Protein AF-A0A316ERU2-F1 (afdb_monomer_lite)

pLDDT: mean 78.37, std 16.31, range [39.03, 95.81]

Sequence (123 aa):
MIHRYIEVAEYPDSAIELWADGTSLPYTTHYRYPDVDQAAIVENKRLGHVLGIAQKVQALRDNRHYEGPSRTMSGVPPGPQPVAPGARRQRQINRLDLERAMRQSPLVTVSDDDPTQVVPHVE

Organism: NCBI:txid942865

Secondary structure (DSSP, 8-state):
------EEEE-TTS-EEEEETTEEEP-----------HHHHHH-TTTHHHHHHHHHHHTTB------S--TTTTT---PPPPPPTT-B-GGG--HHHHHHHHHHS-------------PPP--

Radius of gyration: 25.67 Å; chains: 1; bounding box: 59×40×89 Å

Foldseek 3Di:
DDDFDWDWDADQVRDIWIDGPRDTDDDDDDLDDPALDPCNLVVDPVCNLVSQLVNQLVVQAQSDDDRGTPCVVVPDPDDDDDTDVNRDHPVPRDPVSSVVSDVVRDPPDPPPDDPDPPPDDDD

Structure (mmCIF, N/CA/C/O backbone):
data_AF-A0A316ERU2-F1
#
_entry.id   AF-A0A316ERU2-F1
#
loop_
_atom_site.group_PDB
_atom_site.id
_atom_site.type_symbol
_atom_site.label_atom_id
_atom_site.label_alt_id
_atom_site.label_comp_id
_atom_site.label_asym_id
_atom_site.label_entity_id
_atom_site.label_seq_id
_atom_site.pdbx_PDB_ins_code
_atom_site.Cartn_x
_atom_site.Cartn_y
_atom_site.Cartn_z
_atom_site.occupancy
_atom_site.B_iso_or_equiv
_atom_site.auth_seq_id
_atom_site.auth_comp_id
_atom_site.auth_asym_id
_atom_site.auth_atom_id
_atom_site.pdbx_PDB_model_num
ATOM 1 N N . MET A 1 1 ? -1.364 -25.934 -21.385 1.00 47.62 1 MET A N 1
ATOM 2 C CA . MET A 1 1 ? -0.762 -24.671 -20.911 1.00 47.62 1 MET A CA 1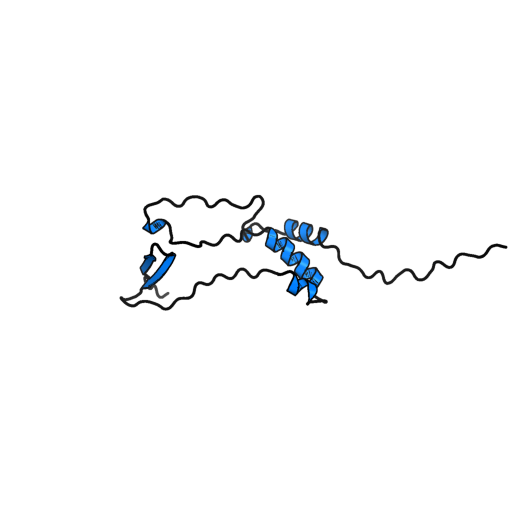
ATOM 3 C C . MET A 1 1 ? -0.159 -24.000 -22.134 1.00 47.62 1 MET A C 1
ATOM 5 O O . MET A 1 1 ? 0.578 -24.670 -22.843 1.00 47.62 1 MET A O 1
ATOM 9 N N . ILE A 1 2 ? -0.559 -22.772 -22.468 1.00 63.59 2 ILE A N 1
ATOM 10 C CA . ILE A 1 2 ? 0.009 -22.036 -23.608 1.00 63.59 2 ILE A CA 1
ATOM 11 C C . ILE A 1 2 ? 1.071 -21.109 -23.025 1.00 63.59 2 ILE A C 1
ATOM 13 O O . ILE A 1 2 ? 0.756 -20.284 -22.170 1.00 63.59 2 ILE A O 1
ATOM 17 N N . HIS A 1 3 ? 2.320 -21.292 -23.439 1.00 71.81 3 HIS A N 1
ATOM 18 C CA . HIS A 1 3 ? 3.424 -20.417 -23.064 1.00 71.81 3 HIS A CA 1
ATOM 19 C C . HIS A 1 3 ? 3.626 -19.413 -24.198 1.00 71.81 3 HIS A C 1
ATOM 21 O O . HIS A 1 3 ? 3.802 -19.817 -25.345 1.00 71.81 3 HIS A O 1
ATOM 27 N N . ARG A 1 4 ? 3.582 -18.117 -23.881 1.00 83.31 4 ARG A N 1
ATOM 28 C CA . ARG A 1 4 ? 3.951 -17.030 -24.794 1.00 83.31 4 ARG A CA 1
ATOM 29 C C . ARG A 1 4 ? 5.053 -16.224 -24.124 1.00 83.31 4 ARG A C 1
ATOM 31 O O . ARG A 1 4 ? 4.936 -15.907 -22.940 1.00 83.31 4 ARG A O 1
ATOM 38 N N . TYR A 1 5 ? 6.118 -15.945 -24.862 1.00 88.12 5 TYR A N 1
ATOM 39 C CA . TYR A 1 5 ? 7.191 -15.082 -24.388 1.00 88.12 5 TYR A CA 1
ATOM 40 C C . TYR A 1 5 ? 6.761 -13.624 -24.541 1.00 88.12 5 TYR A C 1
ATOM 42 O O . TYR A 1 5 ? 6.142 -13.258 -25.538 1.00 88.12 5 TYR A O 1
ATOM 50 N N . ILE A 1 6 ? 7.052 -12.825 -23.521 1.00 89.62 6 ILE A N 1
ATOM 51 C CA . ILE A 1 6 ? 6.808 -11.386 -23.510 1.00 89.62 6 ILE A CA 1
ATOM 52 C C . ILE A 1 6 ? 8.165 -10.725 -23.319 1.00 89.62 6 ILE A C 1
ATOM 54 O O . ILE A 1 6 ? 8.900 -11.072 -22.391 1.00 89.62 6 ILE A O 1
ATOM 58 N N . GLU A 1 7 ? 8.485 -9.793 -24.200 1.00 89.56 7 GLU A N 1
ATOM 59 C CA . GLU A 1 7 ? 9.634 -8.909 -24.072 1.00 89.56 7 GLU A CA 1
ATOM 60 C C . GLU A 1 7 ? 9.201 -7.649 -23.317 1.00 89.56 7 GLU A C 1
ATOM 62 O O . GLU A 1 7 ? 8.100 -7.133 -23.520 1.00 89.56 7 GLU A O 1
ATOM 67 N N . VAL A 1 8 ? 10.058 -7.173 -22.415 1.00 87.00 8 VAL A N 1
ATOM 68 C CA . VAL A 1 8 ? 9.801 -5.990 -21.589 1.00 87.00 8 VAL A CA 1
ATOM 69 C C . VAL A 1 8 ? 10.908 -4.985 -21.863 1.00 87.00 8 VAL A C 1
ATOM 71 O O . VAL A 1 8 ? 12.074 -5.263 -21.583 1.00 87.00 8 VAL A O 1
ATOM 74 N N . ALA A 1 9 ? 10.538 -3.831 -22.410 1.00 85.81 9 ALA A N 1
ATOM 75 C CA . ALA A 1 9 ? 11.424 -2.688 -22.558 1.00 85.81 9 ALA A CA 1
ATOM 76 C C . ALA A 1 9 ? 11.109 -1.673 -21.459 1.00 85.81 9 ALA A C 1
ATOM 78 O O . ALA A 1 9 ? 9.951 -1.328 -21.234 1.00 85.81 9 ALA A O 1
ATOM 79 N N . GLU A 1 10 ? 12.138 -1.198 -20.769 1.00 82.19 10 GLU A N 1
ATOM 80 C CA . GLU A 1 10 ? 12.004 -0.193 -19.721 1.00 82.19 10 GLU A CA 1
ATOM 81 C C . GLU A 1 10 ? 12.869 1.006 -20.070 1.00 82.19 10 GLU A C 1
ATOM 83 O O . GLU A 1 10 ? 14.074 0.882 -20.306 1.00 82.19 10 GLU A O 1
ATOM 88 N N . TYR A 1 11 ? 12.242 2.172 -20.105 1.00 82.69 11 TYR A N 1
ATOM 89 C CA . TYR A 1 11 ? 12.881 3.414 -20.493 1.00 82.69 11 TYR A CA 1
ATOM 90 C C . TYR A 1 11 ? 13.342 4.215 -19.261 1.00 82.69 11 TYR A C 1
ATOM 92 O O . TYR A 1 11 ? 12.833 4.020 -18.151 1.00 82.69 11 TYR A O 1
ATOM 100 N N . PRO A 1 12 ? 14.313 5.137 -19.420 1.00 77.69 12 PRO A N 1
ATOM 101 C CA . PRO A 1 12 ? 14.827 5.950 -18.312 1.00 77.69 12 PRO A CA 1
ATOM 102 C C . PRO A 1 12 ? 13.774 6.828 -17.620 1.00 77.69 12 PRO A C 1
ATOM 104 O O . PRO A 1 12 ? 13.950 7.200 -16.463 1.00 77.69 12 PRO A O 1
ATOM 107 N N . ASP A 1 13 ? 12.687 7.158 -18.315 1.00 78.25 13 ASP A N 1
ATOM 108 C CA . ASP A 1 13 ? 11.537 7.919 -17.816 1.00 78.25 13 ASP A CA 1
ATOM 109 C C . ASP A 1 13 ? 10.525 7.053 -17.036 1.00 78.25 13 ASP A C 1
ATOM 111 O O . ASP A 1 13 ? 9.469 7.540 -16.641 1.00 78.25 13 ASP A O 1
ATOM 115 N N . SER A 1 14 ? 10.866 5.792 -16.743 1.00 72.25 14 SER A N 1
ATOM 116 C CA . SER A 1 14 ? 10.000 4.781 -16.113 1.00 72.25 14 SER A CA 1
ATOM 117 C C . SER A 1 14 ? 8.862 4.274 -17.001 1.00 72.25 14 SER A C 1
ATOM 119 O O . SER A 1 14 ? 8.021 3.511 -16.516 1.00 72.25 14 SER A O 1
ATOM 121 N N . ALA A 1 15 ? 8.821 4.653 -18.283 1.00 80.44 15 ALA A N 1
ATOM 122 C CA . ALA A 1 15 ? 7.880 4.056 -19.215 1.00 80.44 15 ALA A CA 1
ATOM 123 C C . ALA A 1 15 ? 8.244 2.584 -19.446 1.00 80.44 15 ALA A C 1
ATOM 125 O O . ALA A 1 15 ? 9.413 2.223 -19.599 1.00 80.44 15 ALA A O 1
ATOM 126 N N . ILE A 1 16 ? 7.223 1.731 -19.465 1.00 84.00 16 ILE A N 1
ATOM 127 C CA . ILE A 1 16 ? 7.359 0.309 -19.773 1.00 84.00 16 ILE A CA 1
ATOM 128 C C . ILE A 1 16 ? 6.681 0.062 -21.116 1.00 84.00 16 ILE A C 1
ATOM 130 O O . ILE A 1 16 ? 5.628 0.632 -21.401 1.00 84.00 16 ILE A O 1
ATOM 134 N N . GLU A 1 17 ? 7.258 -0.798 -21.940 1.00 89.56 17 GLU A N 1
ATOM 135 C CA . GLU A 1 17 ? 6.600 -1.316 -23.129 1.00 89.56 17 GLU A CA 1
ATOM 136 C C . GLU A 1 17 ? 6.651 -2.841 -23.124 1.00 89.56 17 GLU A C 1
ATOM 138 O O . GLU A 1 17 ? 7.681 -3.450 -22.825 1.00 89.56 17 GLU A O 1
ATOM 143 N N . LEU A 1 18 ? 5.509 -3.460 -23.417 1.00 90.50 18 LEU A N 1
ATOM 144 C CA . LEU A 1 18 ? 5.366 -4.909 -23.467 1.00 90.50 18 LEU A CA 1
ATOM 145 C C . LEU A 1 18 ? 5.251 -5.329 -24.925 1.00 90.50 18 LEU A C 1
ATOM 147 O O . LEU A 1 18 ? 4.379 -4.831 -25.627 1.00 90.50 18 LEU A O 1
ATOM 151 N N . TRP A 1 19 ? 6.073 -6.273 -25.365 1.00 91.81 19 TRP A N 1
ATOM 152 C CA . TRP A 1 19 ? 6.066 -6.772 -26.737 1.00 91.81 19 TRP A CA 1
ATOM 153 C C . TRP A 1 19 ? 5.829 -8.279 -26.760 1.00 91.81 19 TRP A C 1
ATOM 155 O O . TRP A 1 19 ? 6.340 -9.020 -25.919 1.00 91.81 19 TRP A O 1
ATOM 165 N N . ALA A 1 20 ? 5.057 -8.755 -27.734 1.00 92.44 20 ALA A N 1
ATOM 166 C CA . ALA A 1 20 ? 4.951 -10.177 -28.039 1.00 92.44 20 ALA A CA 1
ATOM 167 C C . ALA A 1 20 ? 4.721 -10.386 -29.538 1.00 92.44 20 ALA A C 1
ATOM 169 O O . ALA A 1 20 ? 3.916 -9.685 -30.152 1.00 92.44 20 ALA A O 1
ATOM 170 N N . ASP A 1 21 ? 5.422 -11.360 -30.121 1.00 90.12 21 ASP A N 1
ATOM 171 C CA . ASP A 1 21 ? 5.380 -11.674 -31.558 1.00 90.12 21 ASP A CA 1
ATOM 172 C C . ASP A 1 21 ? 5.591 -10.428 -32.444 1.00 90.12 21 ASP A C 1
ATOM 174 O O . ASP A 1 21 ? 4.865 -10.188 -33.408 1.00 90.12 21 ASP A O 1
ATOM 178 N N . GLY A 1 22 ? 6.560 -9.584 -32.068 1.00 89.19 22 GLY A N 1
ATOM 179 C CA . GLY A 1 22 ? 6.903 -8.358 -32.795 1.00 89.19 22 GLY A CA 1
ATOM 180 C C . GLY A 1 22 ? 5.863 -7.235 -32.710 1.00 89.19 22 GLY A C 1
ATOM 181 O O . GLY A 1 22 ? 5.961 -6.274 -33.467 1.00 89.19 22 GLY A O 1
ATOM 182 N N . THR A 1 23 ? 4.872 -7.337 -31.816 1.00 92.00 23 THR A N 1
ATOM 183 C CA . THR A 1 23 ? 3.816 -6.327 -31.641 1.00 92.00 23 THR A CA 1
ATOM 184 C C . THR A 1 23 ? 3.768 -5.812 -30.202 1.00 92.00 23 THR A C 1
ATOM 186 O O . THR A 1 23 ? 3.830 -6.603 -29.260 1.00 92.00 23 THR A O 1
ATOM 189 N N . SER A 1 24 ? 3.610 -4.495 -30.040 1.00 92.25 24 SER A N 1
ATOM 190 C CA . SER A 1 24 ? 3.397 -3.847 -28.740 1.00 92.25 24 SER A CA 1
ATOM 191 C C . SER A 1 24 ? 2.015 -4.200 -28.173 1.00 92.25 24 SER A C 1
ATOM 193 O O . SER A 1 24 ? 1.003 -4.185 -28.883 1.00 92.25 24 SER A O 1
ATOM 195 N N . LEU A 1 25 ? 1.967 -4.568 -26.896 1.00 92.62 25 LEU A N 1
ATOM 196 C CA . LEU A 1 25 ? 0.770 -4.993 -26.182 1.00 92.62 25 LEU A CA 1
ATOM 197 C C . LEU A 1 25 ? 0.212 -3.835 -25.345 1.00 92.62 25 LEU A C 1
ATOM 199 O O . LEU A 1 25 ? 0.958 -3.211 -24.585 1.00 92.62 25 LEU A O 1
ATOM 203 N N . PRO A 1 26 ? -1.110 -3.583 -25.389 1.00 90.12 26 PRO A N 1
ATOM 204 C CA . PRO A 1 26 ? -1.728 -2.640 -24.474 1.00 90.12 26 PRO A CA 1
ATOM 205 C C . PRO A 1 26 ? -1.606 -3.166 -23.044 1.00 90.12 26 PRO A C 1
ATOM 207 O O . PRO A 1 26 ? -1.871 -4.339 -22.767 1.00 90.12 26 PRO A O 1
ATOM 210 N N . TYR A 1 27 ? -1.251 -2.283 -22.121 1.00 86.19 27 TYR A N 1
ATOM 211 C CA . TYR A 1 27 ? -1.174 -2.609 -20.708 1.00 86.19 27 TYR A CA 1
ATOM 212 C C . TYR A 1 27 ? -1.760 -1.484 -19.868 1.00 86.19 27 TYR A C 1
ATOM 214 O O . TYR A 1 27 ? -1.904 -0.342 -20.299 1.00 86.19 27 TYR A O 1
ATOM 222 N N . THR A 1 28 ? -2.109 -1.828 -18.637 1.00 82.62 28 THR A N 1
ATOM 223 C CA . THR A 1 28 ? -2.407 -0.845 -17.607 1.00 82.62 28 THR A CA 1
ATOM 224 C C . THR A 1 28 ? -1.780 -1.316 -16.315 1.00 82.62 28 THR A C 1
ATOM 226 O O . THR A 1 28 ? -1.835 -2.507 -15.970 1.00 82.62 28 THR A O 1
ATOM 229 N N . THR A 1 29 ? -1.137 -0.394 -15.614 1.00 77.38 29 THR A N 1
ATOM 230 C CA . THR A 1 29 ? -0.453 -0.751 -14.388 1.00 77.38 29 THR A CA 1
ATOM 231 C C . THR A 1 29 ? -1.457 -0.854 -13.257 1.00 77.38 29 THR A C 1
ATOM 233 O O . THR A 1 29 ? -2.107 0.114 -12.868 1.00 77.38 29 THR A O 1
ATOM 236 N N . HIS A 1 30 ? -1.606 -2.065 -12.732 1.00 74.75 30 HIS A N 1
ATOM 237 C CA . HIS A 1 30 ? -2.548 -2.348 -11.663 1.00 74.75 30 HIS A CA 1
ATOM 238 C C . HIS A 1 30 ? -1.904 -2.055 -10.308 1.00 74.75 30 HIS A C 1
ATOM 240 O O . HIS A 1 30 ? -1.392 -2.949 -9.636 1.00 74.75 30 HIS A O 1
ATOM 246 N N . TYR A 1 31 ? -1.962 -0.793 -9.893 1.00 67.25 31 TYR A N 1
ATOM 247 C CA . TYR A 1 31 ? -1.592 -0.379 -8.544 1.00 67.25 31 TYR A CA 1
ATOM 248 C C . TYR A 1 31 ? -2.855 -0.225 -7.704 1.00 67.25 31 TYR A C 1
ATOM 250 O O . TYR A 1 31 ? -3.455 0.846 -7.656 1.00 67.25 31 TYR A O 1
ATOM 258 N N . ARG A 1 32 ? -3.313 -1.302 -7.058 1.00 65.50 32 ARG A N 1
ATOM 259 C CA . ARG A 1 32 ? -4.432 -1.170 -6.120 1.00 65.50 32 ARG A CA 1
ATOM 260 C C . ARG A 1 32 ? -4.188 -1.934 -4.835 1.00 65.50 32 ARG A C 1
ATOM 262 O O . ARG A 1 32 ? -4.479 -3.124 -4.724 1.00 65.50 32 ARG A O 1
ATOM 269 N N . TYR A 1 33 ? -3.706 -1.204 -3.839 1.00 75.06 33 TYR A N 1
ATOM 270 C CA . TYR A 1 33 ? -3.938 -1.553 -2.451 1.00 75.06 33 TYR A CA 1
ATOM 271 C C . TYR A 1 33 ? -5.231 -0.857 -2.025 1.00 75.06 33 TYR A C 1
ATOM 273 O O . TYR A 1 33 ? -5.318 0.364 -2.114 1.00 75.06 33 TYR A O 1
ATOM 281 N N . PRO A 1 34 ? -6.294 -1.608 -1.692 1.00 77.12 34 PRO A N 1
ATOM 282 C CA . PRO A 1 34 ? -7.493 -0.988 -1.161 1.00 77.12 34 PRO A CA 1
ATOM 283 C C . PRO A 1 34 ? -7.163 -0.449 0.229 1.00 77.12 34 PRO A C 1
ATOM 285 O O . PRO A 1 34 ? -6.945 -1.241 1.144 1.00 77.12 34 PRO A O 1
ATOM 288 N N . ASP A 1 35 ? -7.141 0.869 0.371 1.00 87.12 35 ASP A N 1
ATOM 289 C CA . ASP A 1 35 ? -6.932 1.545 1.647 1.00 87.12 35 ASP A CA 1
ATOM 290 C C . ASP A 1 35 ? -8.268 2.071 2.178 1.00 87.12 35 ASP A C 1
ATOM 292 O O . ASP A 1 35 ? -9.104 2.582 1.429 1.00 87.12 35 ASP A O 1
ATOM 296 N N . VAL A 1 36 ? -8.489 1.901 3.479 1.00 91.56 36 VAL A N 1
ATOM 297 C CA . VAL A 1 36 ? -9.632 2.483 4.182 1.00 91.56 36 VAL A CA 1
ATOM 298 C C . VAL A 1 36 ? -9.274 3.914 4.554 1.00 91.56 36 VAL A C 1
ATOM 300 O O . VAL A 1 36 ? -8.450 4.152 5.442 1.00 91.56 36 VAL A O 1
ATOM 303 N N . ASP A 1 37 ? -9.900 4.873 3.881 1.00 89.94 37 ASP A N 1
ATOM 304 C CA . ASP A 1 37 ? -9.735 6.281 4.209 1.00 89.94 37 ASP A CA 1
ATOM 305 C C . ASP A 1 37 ? -10.598 6.694 5.413 1.00 89.94 37 ASP A C 1
ATOM 307 O O . ASP A 1 37 ? -11.465 5.963 5.906 1.00 89.94 37 ASP A O 1
ATOM 311 N N . GLN A 1 38 ? -10.328 7.895 5.922 1.00 89.19 38 GLN A N 1
ATOM 312 C CA . GLN A 1 38 ? -11.082 8.439 7.046 1.00 89.19 38 GLN A CA 1
ATOM 313 C C . GLN A 1 38 ? -12.539 8.753 6.668 1.00 89.19 38 GLN A C 1
ATOM 315 O O . GLN A 1 38 ? -13.419 8.648 7.523 1.00 89.19 38 GLN A O 1
ATOM 320 N N . ALA A 1 39 ? -12.813 9.111 5.409 1.00 91.50 39 ALA A N 1
ATOM 321 C CA . ALA A 1 39 ? -14.163 9.420 4.947 1.00 91.50 39 ALA A CA 1
ATOM 322 C C . ALA A 1 39 ? -15.066 8.180 5.003 1.00 91.50 39 ALA A C 1
ATOM 324 O O . ALA A 1 39 ? -16.137 8.240 5.599 1.00 91.50 39 ALA A O 1
ATOM 325 N N . ALA A 1 40 ? -14.600 7.022 4.530 1.00 90.81 40 ALA A N 1
ATOM 326 C CA . ALA A 1 40 ? -15.320 5.753 4.584 1.00 90.81 40 ALA A CA 1
ATOM 327 C C . ALA A 1 40 ? -15.685 5.347 6.020 1.00 90.81 40 ALA A C 1
ATOM 329 O O . ALA A 1 40 ? -16.765 4.799 6.252 1.00 90.81 40 ALA A O 1
ATOM 330 N N . ILE A 1 41 ? -14.812 5.638 6.990 1.00 91.44 41 ILE A N 1
ATOM 331 C CA . ILE A 1 41 ? -15.077 5.396 8.415 1.00 91.44 41 ILE A CA 1
ATOM 332 C C . ILE A 1 41 ? -16.198 6.309 8.929 1.00 91.44 41 ILE A C 1
ATOM 334 O O . ILE A 1 41 ? -17.096 5.836 9.626 1.00 91.44 41 ILE A O 1
ATOM 338 N N . VAL A 1 42 ? -16.146 7.603 8.604 1.00 92.00 42 VAL A N 1
ATOM 339 C CA . VAL A 1 42 ? -17.089 8.616 9.113 1.00 92.00 42 VAL A CA 1
ATOM 340 C C . VAL A 1 42 ? -18.456 8.520 8.427 1.00 92.00 42 VAL A C 1
ATOM 342 O O . VAL A 1 42 ? -19.491 8.641 9.084 1.00 92.00 42 VAL A O 1
ATOM 345 N N . GLU A 1 43 ? -18.477 8.273 7.120 1.00 92.62 43 GLU A N 1
ATOM 346 C CA . GLU A 1 43 ? -19.698 8.211 6.314 1.00 92.62 43 GLU A CA 1
ATOM 347 C C . GLU A 1 43 ? -20.479 6.911 6.550 1.00 92.62 43 GLU A C 1
ATOM 349 O O . GLU A 1 43 ? -21.715 6.903 6.525 1.00 92.62 43 GLU A O 1
ATOM 354 N N . ASN A 1 44 ? -19.793 5.801 6.844 1.00 91.50 44 ASN A N 1
ATOM 355 C CA . ASN A 1 44 ? -20.446 4.514 7.056 1.00 91.50 44 ASN A CA 1
ATOM 356 C C . ASN A 1 44 ? -20.764 4.256 8.535 1.00 91.50 44 ASN A C 1
ATOM 358 O O . ASN A 1 44 ? -20.030 3.575 9.242 1.00 91.50 44 ASN A O 1
ATOM 362 N N . LYS A 1 45 ? -21.925 4.722 9.004 1.00 84.50 45 LYS A N 1
ATOM 363 C CA . LYS A 1 45 ? -22.331 4.594 10.421 1.00 84.50 45 LYS A CA 1
ATOM 364 C C . LYS A 1 45 ? -22.353 3.158 10.962 1.00 84.50 45 LYS A C 1
ATOM 366 O O . LYS A 1 45 ? -22.064 2.947 12.134 1.00 84.50 45 LYS A O 1
ATOM 371 N N . ARG A 1 46 ? -22.717 2.167 10.137 1.00 90.25 46 ARG A N 1
ATOM 372 C CA . ARG A 1 46 ? -22.845 0.762 10.579 1.00 90.25 46 ARG A CA 1
ATOM 373 C C . ARG A 1 46 ? -21.512 0.024 10.562 1.00 90.25 46 ARG A C 1
ATOM 375 O O . ARG A 1 46 ? -21.300 -0.858 11.388 1.00 90.25 46 ARG A O 1
ATOM 382 N N . LEU A 1 47 ? -20.636 0.363 9.619 1.00 93.00 47 LEU A N 1
ATOM 383 C CA . LEU A 1 47 ? -19.341 -0.294 9.451 1.00 93.00 47 LEU A CA 1
ATOM 384 C C . LEU A 1 47 ? -18.176 0.531 9.992 1.00 93.00 47 LEU A C 1
ATOM 386 O O . LEU A 1 47 ? -17.072 0.004 10.031 1.00 93.00 47 LEU A O 1
ATOM 390 N N . GLY A 1 48 ? -18.389 1.766 10.446 1.00 92.69 48 GLY A N 1
ATOM 391 C CA . GLY A 1 48 ? -17.323 2.690 10.843 1.00 92.69 48 GLY A CA 1
ATOM 392 C C . GLY A 1 48 ? -16.362 2.084 11.863 1.00 92.69 48 GLY A C 1
ATOM 393 O O . GLY A 1 48 ? -15.149 2.189 11.717 1.00 92.69 48 GLY A O 1
ATOM 394 N N . HIS A 1 49 ? -16.884 1.329 12.832 1.00 92.31 49 HIS A N 1
ATOM 395 C CA . HIS A 1 49 ? -16.054 0.606 13.793 1.00 92.31 49 HIS A CA 1
ATOM 396 C C . HIS A 1 49 ? -15.163 -0.468 13.138 1.00 92.31 49 HIS A C 1
ATOM 398 O O . HIS A 1 49 ? -13.957 -0.519 13.385 1.00 92.31 49 HIS A O 1
ATOM 404 N N . VAL A 1 50 ? -15.741 -1.314 12.280 1.00 94.81 50 VAL A N 1
ATOM 405 C CA . VAL A 1 50 ? -15.011 -2.378 11.570 1.00 94.81 50 VAL A CA 1
ATOM 406 C C . VAL A 1 50 ? -14.003 -1.780 10.586 1.00 94.81 50 VAL A C 1
ATOM 408 O O . VAL A 1 50 ? -12.881 -2.270 10.485 1.00 94.81 50 VAL A O 1
ATOM 411 N N . LEU A 1 51 ? -14.367 -0.690 9.911 1.00 94.88 51 LEU A N 1
ATOM 412 C CA . LEU A 1 51 ? -13.485 0.063 9.023 1.00 94.88 51 LEU A CA 1
ATOM 413 C C . LEU A 1 51 ? -12.321 0.694 9.799 1.00 94.88 51 LEU A C 1
ATOM 415 O O . LEU A 1 51 ? -11.185 0.616 9.343 1.00 94.88 51 LEU A O 1
ATOM 419 N N . GLY A 1 52 ? -12.558 1.206 11.010 1.00 94.12 52 GLY A N 1
ATOM 420 C CA . GLY A 1 52 ? -11.495 1.683 11.899 1.00 94.12 52 GLY A CA 1
ATOM 421 C C . GLY A 1 52 ? -10.519 0.579 12.324 1.00 94.12 52 GLY A C 1
ATOM 422 O O . GLY A 1 52 ? -9.308 0.805 12.374 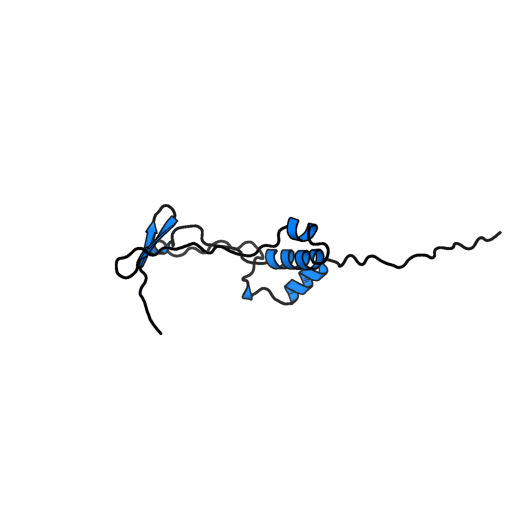1.00 94.12 52 GLY A O 1
ATOM 423 N N . ILE A 1 53 ? -11.009 -0.641 12.574 1.00 95.25 53 ILE A N 1
ATOM 424 C CA . ILE A 1 53 ? -10.143 -1.808 12.822 1.00 95.25 53 ILE A CA 1
ATOM 425 C C . ILE A 1 53 ? -9.350 -2.162 11.558 1.00 95.25 53 ILE A C 1
ATOM 427 O O . ILE A 1 53 ? -8.138 -2.370 11.633 1.00 95.25 53 ILE A O 1
ATOM 431 N N . ALA A 1 54 ? -10.007 -2.208 10.396 1.00 94.25 54 ALA A N 1
ATOM 432 C CA . ALA A 1 54 ? -9.369 -2.530 9.123 1.00 94.25 54 ALA A CA 1
ATOM 433 C C . ALA A 1 54 ? -8.259 -1.529 8.768 1.00 94.25 54 ALA A C 1
ATOM 435 O O . ALA A 1 54 ? -7.163 -1.955 8.409 1.00 94.25 54 ALA A O 1
ATOM 436 N N . GLN A 1 55 ? -8.495 -0.227 8.961 1.00 94.06 55 GLN A N 1
ATOM 437 C CA . GLN A 1 55 ? -7.499 0.825 8.745 1.00 94.06 55 GLN A CA 1
ATOM 438 C C . GLN A 1 55 ? -6.254 0.621 9.625 1.00 94.06 55 GLN A C 1
ATOM 440 O O . GLN A 1 55 ? -5.126 0.706 9.141 1.00 94.06 55 GLN A O 1
ATOM 445 N N . LYS A 1 56 ? -6.429 0.264 10.905 1.00 94.00 56 LYS A N 1
ATOM 446 C CA . LYS A 1 56 ? -5.306 -0.023 11.820 1.00 94.00 56 LYS A CA 1
ATOM 447 C C . LYS A 1 56 ? -4.510 -1.259 11.408 1.00 94.00 56 LYS A C 1
ATOM 449 O O . LYS A 1 56 ? -3.287 -1.262 11.515 1.00 94.00 56 LYS A O 1
ATOM 454 N N . VAL A 1 57 ? -5.184 -2.301 10.922 1.00 94.00 57 VAL A N 1
ATOM 455 C CA . VAL A 1 57 ? -4.510 -3.494 10.386 1.00 94.00 57 VAL A CA 1
ATOM 456 C C . VAL A 1 57 ? -3.757 -3.158 9.095 1.00 94.00 57 VAL A C 1
ATOM 458 O O . VAL A 1 57 ? -2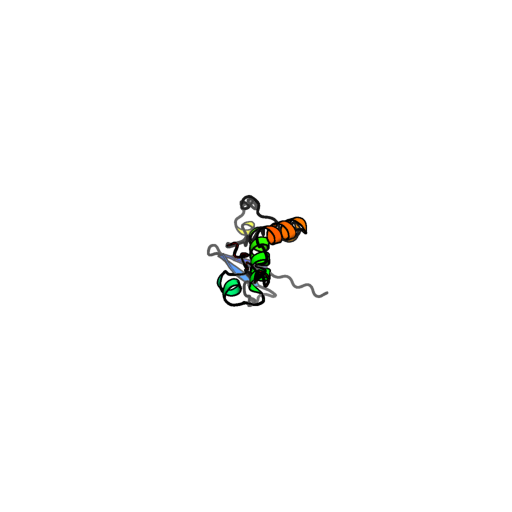.627 -3.610 8.917 1.00 94.00 57 VAL A O 1
ATOM 461 N N . GLN A 1 58 ? -4.340 -2.336 8.218 1.00 91.62 58 GLN A N 1
ATOM 462 C CA . GLN A 1 58 ? -3.698 -1.879 6.983 1.00 91.62 58 GLN A CA 1
ATOM 463 C C . GLN A 1 58 ? -2.463 -1.014 7.247 1.00 91.62 58 GLN A C 1
ATOM 465 O O . GLN A 1 58 ? -1.474 -1.164 6.538 1.00 91.62 58 GLN A O 1
ATOM 470 N N . ALA A 1 59 ? -2.452 -0.203 8.307 1.00 91.00 59 ALA A N 1
ATOM 471 C CA . ALA A 1 59 ? -1.285 0.600 8.687 1.00 91.00 59 ALA A CA 1
ATOM 472 C C . ALA A 1 59 ? -0.037 -0.238 9.042 1.00 91.00 59 ALA A C 1
ATOM 474 O O . ALA A 1 59 ? 1.083 0.263 8.988 1.00 91.00 59 ALA A O 1
ATOM 475 N N . LEU A 1 60 ? -0.204 -1.521 9.391 1.00 91.94 60 LEU A N 1
ATOM 476 C CA . LEU A 1 60 ? 0.913 -2.443 9.639 1.00 91.94 60 LEU A CA 1
ATOM 477 C C . LEU A 1 60 ? 1.500 -3.026 8.351 1.00 91.94 60 LEU A C 1
ATOM 479 O O . LEU A 1 60 ? 2.533 -3.698 8.399 1.00 91.94 60 LEU A O 1
ATOM 483 N N . ARG A 1 61 ? 0.827 -2.845 7.216 1.00 90.31 61 ARG A N 1
ATOM 484 C CA . ARG A 1 61 ? 1.187 -3.480 5.957 1.00 90.31 61 ARG A CA 1
ATOM 485 C C . ARG A 1 61 ? 2.333 -2.740 5.279 1.00 90.31 61 ARG A C 1
ATOM 487 O O . ARG A 1 61 ? 2.366 -1.521 5.178 1.00 90.31 61 ARG A O 1
ATOM 494 N N . ASP A 1 62 ? 3.255 -3.522 4.742 1.00 87.56 62 ASP A N 1
ATOM 495 C CA . ASP A 1 62 ? 4.215 -3.066 3.753 1.00 87.56 62 ASP A CA 1
ATOM 496 C C . ASP A 1 62 ? 3.481 -2.774 2.432 1.00 87.56 62 ASP A C 1
ATOM 498 O O . ASP A 1 62 ? 3.118 -3.695 1.693 1.00 87.56 62 ASP A O 1
ATOM 502 N N . ASN A 1 63 ? 3.226 -1.488 2.182 1.00 81.19 63 ASN A N 1
ATOM 503 C CA . ASN A 1 63 ? 2.585 -0.965 0.973 1.00 81.19 63 ASN A CA 1
ATOM 504 C C . ASN A 1 63 ? 3.600 -0.492 -0.076 1.00 81.19 63 ASN A C 1
ATOM 506 O O . ASN A 1 63 ? 3.227 0.219 -1.004 1.00 81.19 63 ASN A O 1
ATOM 510 N N . ARG A 1 64 ? 4.879 -0.877 0.039 1.00 78.44 64 ARG A N 1
ATOM 511 C CA . ARG A 1 64 ? 5.861 -0.532 -0.990 1.00 78.44 64 ARG A CA 1
ATOM 512 C C . ARG A 1 64 ? 5.420 -1.089 -2.340 1.00 78.44 64 ARG A C 1
ATOM 514 O O . ARG A 1 64 ? 5.184 -2.290 -2.500 1.00 78.44 64 ARG A O 1
ATOM 521 N N . HIS A 1 65 ? 5.347 -0.203 -3.317 1.00 73.00 65 HIS A N 1
ATOM 522 C CA . HIS A 1 65 ? 5.279 -0.526 -4.729 1.00 73.00 65 HIS A CA 1
ATOM 523 C C . HIS A 1 65 ? 6.502 0.061 -5.420 1.00 73.00 65 HIS A C 1
ATOM 525 O O . HIS A 1 65 ? 7.145 0.996 -4.942 1.00 73.00 65 HIS A O 1
ATOM 531 N N . TYR A 1 66 ? 6.879 -0.571 -6.519 1.00 65.94 66 TYR A N 1
ATOM 532 C CA . TYR A 1 66 ? 8.000 -0.120 -7.313 1.00 65.94 66 TYR A CA 1
ATOM 533 C C . TYR A 1 66 ? 7.519 0.981 -8.263 1.00 65.94 66 TYR A C 1
ATOM 535 O O . TYR A 1 66 ? 6.785 0.692 -9.201 1.00 65.94 66 TYR A O 1
ATOM 543 N N . GLU A 1 67 ? 7.900 2.230 -7.998 1.00 61.84 67 GLU A N 1
ATOM 544 C CA . GLU A 1 67 ? 7.752 3.353 -8.933 1.00 61.84 67 GLU A CA 1
ATOM 545 C C . GLU A 1 67 ? 9.124 3.634 -9.558 1.00 61.84 67 GLU A C 1
ATOM 547 O O . GLU A 1 67 ? 9.953 4.337 -8.983 1.00 61.84 67 GLU A O 1
ATOM 552 N N . GLY A 1 68 ? 9.416 3.005 -10.694 1.00 60.69 68 GLY A N 1
ATOM 553 C CA . GLY A 1 68 ? 10.656 3.223 -11.443 1.00 60.69 68 GLY A CA 1
ATOM 554 C C . GLY A 1 68 ? 10.905 2.137 -12.494 1.00 60.69 68 GLY A C 1
ATOM 555 O O . GLY A 1 68 ? 10.158 1.161 -12.532 1.00 60.69 68 GLY A O 1
ATOM 556 N N . PRO A 1 69 ? 11.941 2.268 -13.340 1.00 58.38 69 PRO A N 1
ATOM 557 C CA . PRO A 1 69 ? 12.374 1.213 -14.261 1.00 58.38 69 PRO A CA 1
ATOM 558 C C . PRO A 1 69 ? 13.072 0.101 -13.478 1.00 58.38 69 PRO A C 1
ATOM 560 O O . PRO A 1 69 ? 13.885 0.411 -12.606 1.00 58.38 69 PRO A O 1
ATOM 563 N N . SER A 1 70 ? 12.764 -1.179 -13.706 1.00 58.78 70 SER A N 1
ATOM 564 C CA . SER A 1 70 ? 13.441 -2.293 -13.039 1.00 58.78 70 SER A CA 1
ATOM 565 C C . SER A 1 70 ? 14.951 -2.161 -13.238 1.00 58.78 70 SER A C 1
ATOM 567 O O . SER A 1 70 ? 15.501 -2.158 -14.339 1.00 58.78 70 SER A O 1
ATOM 569 N N . ARG A 1 71 ? 15.669 -2.058 -12.116 1.00 58.69 71 ARG A N 1
ATOM 570 C CA . ARG A 1 71 ? 17.127 -1.812 -12.074 1.00 58.69 71 ARG A CA 1
ATOM 571 C C . ARG A 1 71 ? 17.937 -2.891 -12.813 1.00 58.69 71 ARG A C 1
ATOM 573 O O . ARG A 1 71 ? 19.134 -2.723 -13.030 1.00 58.69 71 ARG A O 1
ATOM 580 N N . THR A 1 72 ? 17.270 -3.975 -13.218 1.00 54.19 72 THR A N 1
ATOM 581 C CA . THR A 1 72 ? 17.769 -5.088 -14.024 1.00 54.19 72 THR A CA 1
ATOM 582 C C . THR A 1 72 ? 18.281 -4.674 -15.401 1.00 54.19 72 THR A C 1
ATOM 584 O O . THR A 1 72 ? 19.259 -5.263 -15.850 1.00 54.19 72 THR A O 1
ATOM 587 N N . MET A 1 73 ? 17.690 -3.664 -16.055 1.00 56.28 73 MET A N 1
ATOM 588 C CA . MET A 1 73 ? 18.180 -3.171 -17.358 1.00 56.28 73 MET A CA 1
ATOM 589 C C . MET A 1 73 ? 19.245 -2.069 -17.226 1.00 56.28 73 MET A C 1
ATOM 591 O O . MET A 1 73 ? 19.937 -1.750 -18.187 1.00 56.28 73 MET A O 1
ATOM 595 N N . SER A 1 74 ? 19.435 -1.517 -16.023 1.00 62.56 74 SER A N 1
ATOM 596 C CA . SER A 1 74 ? 20.434 -0.475 -15.736 1.00 62.56 74 SER A CA 1
ATOM 597 C C . SER A 1 74 ? 21.818 -1.034 -15.366 1.00 62.56 74 SER A C 1
ATOM 599 O O . SER A 1 74 ? 22.727 -0.262 -15.071 1.00 62.56 74 SER A O 1
ATOM 601 N N . GLY A 1 75 ? 21.977 -2.364 -15.300 1.00 65.38 75 GLY A N 1
ATOM 602 C CA . GLY A 1 75 ? 23.219 -3.026 -14.872 1.00 65.38 75 GLY A CA 1
ATOM 603 C C . GLY A 1 75 ? 23.541 -2.884 -13.376 1.00 65.38 75 GLY A C 1
ATOM 604 O O . GLY A 1 75 ? 24.615 -3.290 -12.935 1.00 65.38 75 GLY A O 1
ATOM 605 N N . VAL A 1 76 ? 22.624 -2.322 -12.582 1.00 66.06 76 VAL A N 1
ATOM 606 C CA . VAL A 1 76 ? 22.799 -2.116 -11.139 1.00 66.06 76 VAL A CA 1
ATOM 607 C C . VAL A 1 76 ? 22.131 -3.269 -10.385 1.00 66.06 76 VAL A C 1
ATOM 609 O O . VAL A 1 76 ? 20.963 -3.565 -10.647 1.00 66.06 76 VAL A O 1
ATOM 612 N N . PRO A 1 77 ? 22.811 -3.919 -9.422 1.00 63.97 77 PRO A N 1
ATOM 613 C CA . PRO A 1 77 ? 22.189 -4.975 -8.632 1.00 63.97 77 PRO A CA 1
ATOM 614 C C . PRO A 1 77 ? 20.969 -4.443 -7.853 1.00 63.97 77 PRO A C 1
ATOM 616 O O . PRO A 1 77 ? 20.974 -3.284 -7.420 1.00 63.97 77 PRO A O 1
ATOM 619 N N . PRO A 1 78 ? 19.927 -5.268 -7.626 1.00 63.12 78 PRO A N 1
ATOM 620 C CA . PRO A 1 78 ? 18.776 -4.873 -6.822 1.00 63.12 78 PRO A CA 1
ATOM 621 C C . PRO A 1 78 ? 19.212 -4.426 -5.420 1.00 63.12 78 PRO A C 1
ATOM 623 O O . PRO A 1 78 ? 19.649 -5.232 -4.601 1.00 63.12 78 PRO A O 1
ATOM 626 N N . GLY A 1 79 ? 19.109 -3.127 -5.136 1.00 63.59 79 GLY A N 1
ATOM 627 C CA . GLY A 1 79 ? 19.334 -2.600 -3.792 1.00 63.59 79 GLY A CA 1
ATOM 628 C C . GLY A 1 79 ? 18.116 -2.861 -2.898 1.00 63.59 79 GLY A C 1
ATOM 629 O O . GLY A 1 79 ? 16.986 -2.717 -3.377 1.00 63.59 79 GLY A O 1
ATOM 630 N N . PRO A 1 80 ? 18.296 -3.214 -1.612 1.00 65.50 80 PRO A N 1
ATOM 631 C CA . PRO A 1 80 ? 17.175 -3.369 -0.696 1.00 65.50 80 PRO A CA 1
ATOM 632 C C . PRO A 1 80 ? 16.460 -2.023 -0.534 1.00 65.50 80 PRO A C 1
ATOM 634 O O . PRO A 1 80 ? 17.073 -1.026 -0.159 1.00 65.50 80 PRO A O 1
ATOM 637 N N . GLN A 1 81 ? 15.156 -1.982 -0.807 1.00 68.38 81 GLN A N 1
ATOM 638 C CA . GLN A 1 81 ? 14.352 -0.820 -0.440 1.00 68.38 81 GLN A CA 1
ATOM 639 C C . GLN A 1 81 ? 14.228 -0.762 1.090 1.00 68.38 81 GLN A C 1
ATOM 641 O O . GLN A 1 81 ? 13.953 -1.802 1.706 1.00 68.38 81 GLN A O 1
ATOM 646 N N . PRO A 1 82 ? 14.387 0.419 1.713 1.00 71.00 82 PRO A N 1
ATOM 647 C CA . PRO A 1 82 ? 14.173 0.567 3.144 1.00 71.00 82 PRO A CA 1
ATOM 648 C C . PRO A 1 82 ? 12.721 0.210 3.476 1.00 71.00 82 PRO A C 1
ATOM 650 O O . PRO A 1 82 ? 11.787 0.616 2.785 1.00 71.00 82 PRO A O 1
ATOM 653 N N . VAL A 1 83 ? 12.536 -0.615 4.502 1.00 75.69 83 VAL A N 1
ATOM 654 C CA . VAL A 1 83 ? 11.215 -0.968 5.031 1.00 75.69 83 VAL A CA 1
ATOM 655 C C . VAL A 1 83 ? 10.881 0.051 6.110 1.00 75.69 83 VAL A C 1
ATOM 657 O O . VAL A 1 83 ? 11.732 0.334 6.956 1.00 75.69 83 VAL A O 1
ATOM 660 N N . ALA A 1 84 ? 9.660 0.590 6.105 1.00 79.31 84 ALA A N 1
ATOM 661 C CA . ALA A 1 84 ? 9.210 1.430 7.207 1.00 79.31 84 ALA A CA 1
ATOM 662 C C . ALA A 1 84 ? 9.330 0.647 8.534 1.00 79.31 84 ALA A C 1
ATOM 664 O O . ALA A 1 84 ? 8.944 -0.527 8.583 1.00 79.31 84 ALA A O 1
ATOM 665 N N . PRO A 1 85 ? 9.873 1.247 9.607 1.00 78.19 85 PRO A N 1
ATOM 666 C CA . PRO A 1 85 ? 10.006 0.567 10.889 1.00 78.19 85 PRO A CA 1
ATOM 667 C C . PRO A 1 85 ? 8.665 -0.008 11.359 1.00 78.19 85 PRO A C 1
ATOM 669 O O . PRO A 1 85 ? 7.679 0.710 11.484 1.00 78.19 85 PRO A O 1
ATOM 672 N N . GLY A 1 86 ? 8.622 -1.319 11.602 1.00 83.56 86 GLY A N 1
ATOM 673 C CA . GLY A 1 86 ? 7.412 -2.011 12.059 1.00 83.56 86 GLY A CA 1
ATOM 674 C C . GLY A 1 86 ? 6.424 -2.430 10.964 1.00 83.56 86 GLY A C 1
ATOM 675 O O . GLY A 1 86 ? 5.475 -3.148 11.291 1.00 83.56 86 GLY A O 1
ATOM 676 N N . ALA A 1 87 ? 6.652 -2.071 9.694 1.00 87.56 87 ALA A N 1
ATOM 677 C CA . ALA A 1 87 ? 5.852 -2.570 8.578 1.00 87.56 87 ALA A CA 1
ATOM 678 C C . ALA A 1 87 ? 6.106 -4.064 8.330 1.00 87.56 87 ALA A C 1
ATOM 680 O O . ALA A 1 87 ? 7.215 -4.581 8.498 1.00 87.56 87 ALA A O 1
ATOM 681 N N . ARG A 1 88 ? 5.052 -4.775 7.936 1.00 90.12 88 ARG A N 1
ATOM 682 C CA . ARG A 1 88 ? 5.028 -6.234 7.796 1.00 90.12 88 ARG A CA 1
ATOM 683 C C . ARG A 1 88 ? 4.507 -6.629 6.431 1.00 90.12 88 ARG A C 1
ATOM 685 O O . ARG A 1 88 ? 3.588 -6.012 5.898 1.00 90.12 88 ARG A O 1
ATOM 692 N N . ARG A 1 89 ? 5.020 -7.729 5.877 1.00 88.69 89 ARG A N 1
ATOM 693 C CA . ARG A 1 89 ? 4.434 -8.300 4.655 1.00 88.69 89 ARG A CA 1
ATOM 694 C C . ARG A 1 89 ? 2.994 -8.733 4.931 1.00 88.69 89 ARG A C 1
ATOM 696 O O . ARG A 1 89 ? 2.701 -9.209 6.024 1.00 88.69 89 ARG A O 1
ATOM 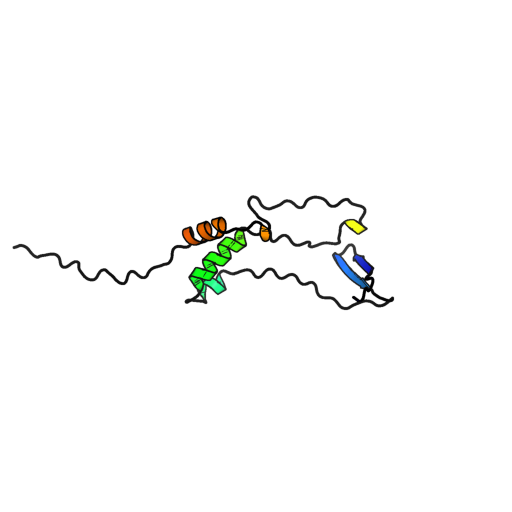703 N N . GLN A 1 90 ? 2.129 -8.698 3.915 1.00 87.00 90 GLN A N 1
ATOM 704 C CA . GLN A 1 90 ? 0.723 -9.117 4.042 1.00 87.00 90 GLN A CA 1
ATOM 705 C C . GLN A 1 90 ? 0.559 -10.491 4.719 1.00 87.00 90 GLN A C 1
ATOM 707 O O . GLN A 1 90 ? -0.324 -10.677 5.545 1.00 87.00 90 GLN A O 1
ATOM 712 N N . ARG A 1 91 ? 1.439 -11.451 4.401 1.00 89.62 91 ARG A N 1
ATOM 713 C CA . ARG A 1 91 ? 1.410 -12.818 4.958 1.00 89.62 91 ARG A CA 1
ATOM 714 C C . ARG A 1 91 ? 1.924 -12.923 6.401 1.00 89.62 91 ARG A C 1
ATOM 716 O O . ARG A 1 91 ? 1.817 -13.984 7.000 1.00 89.62 91 ARG A O 1
ATOM 723 N N . GLN A 1 92 ? 2.536 -11.864 6.926 1.00 92.88 92 GLN A N 1
ATOM 724 C CA . GLN A 1 92 ? 3.051 -11.793 8.296 1.00 92.88 92 GLN A CA 1
ATOM 725 C C . GLN A 1 92 ? 2.070 -11.108 9.256 1.00 92.88 92 GLN A C 1
ATOM 727 O O . GLN A 1 92 ? 2.254 -11.210 10.468 1.00 92.88 92 GLN A O 1
ATOM 732 N N . ILE A 1 93 ? 1.043 -10.425 8.736 1.00 93.00 93 ILE A N 1
ATOM 733 C CA . ILE A 1 93 ? -0.064 -9.897 9.539 1.00 93.00 93 ILE A CA 1
ATOM 734 C C . ILE A 1 93 ? -0.861 -11.086 10.072 1.00 93.00 93 ILE A C 1
ATOM 736 O O . ILE A 1 93 ? -1.288 -11.950 9.303 1.00 93.00 93 ILE A O 1
ATOM 740 N N . ASN A 1 94 ? -1.036 -11.150 11.389 1.00 94.75 94 ASN A N 1
ATOM 741 C CA . ASN A 1 94 ? -1.640 -12.306 12.045 1.00 94.75 94 ASN A CA 1
ATOM 742 C C . ASN A 1 94 ? -2.754 -11.917 13.030 1.00 94.75 94 ASN A C 1
ATOM 744 O O . ASN A 1 94 ? -3.090 -10.748 13.214 1.00 94.75 94 ASN A O 1
ATOM 748 N N . ARG A 1 95 ? -3.332 -12.929 13.687 1.00 95.75 95 ARG A N 1
ATOM 749 C CA . ARG A 1 95 ? -4.417 -12.768 14.664 1.00 95.75 95 ARG A CA 1
ATOM 750 C C . ARG A 1 95 ? -4.078 -11.797 15.801 1.00 95.75 95 ARG A C 1
ATOM 752 O O . ARG A 1 95 ? -4.941 -11.025 16.199 1.00 95.75 95 ARG A O 1
ATOM 759 N N . LEU A 1 96 ? -2.842 -11.796 16.303 1.00 95.44 96 LEU A N 1
ATOM 760 C CA . LEU A 1 96 ? -2.441 -10.896 17.392 1.00 95.44 96 LEU A CA 1
ATOM 761 C C . LEU A 1 96 ? -2.471 -9.432 16.949 1.00 95.44 96 LEU A C 1
ATOM 763 O O . LEU A 1 96 ? -2.752 -8.548 17.754 1.00 95.44 96 LEU A O 1
ATOM 767 N N . ASP A 1 97 ? -2.187 -9.165 15.676 1.00 94.44 97 ASP A N 1
ATOM 768 C CA . ASP A 1 97 ? -2.263 -7.816 15.118 1.00 94.44 97 ASP A CA 1
ATOM 769 C C . ASP A 1 97 ? -3.707 -7.336 15.020 1.00 94.44 97 ASP A C 1
ATOM 771 O O . ASP A 1 97 ? -4.005 -6.203 15.396 1.00 94.44 97 ASP A O 1
ATOM 775 N N . LEU A 1 98 ? -4.616 -8.229 14.621 1.00 94.50 98 LEU A N 1
ATOM 776 C CA . LEU A 1 98 ? -6.051 -7.958 14.637 1.00 94.50 98 LEU A CA 1
ATOM 777 C C . LEU A 1 98 ? -6.558 -7.680 16.062 1.00 94.50 98 LEU A C 1
ATOM 779 O O . LEU A 1 98 ? -7.248 -6.692 16.288 1.00 94.50 98 LEU A O 1
ATOM 783 N N . GLU A 1 99 ? -6.171 -8.499 17.041 1.00 95.81 99 GLU A N 1
ATOM 784 C CA . GLU A 1 99 ? -6.558 -8.314 18.448 1.00 95.81 99 GLU A CA 1
ATOM 785 C C . GLU A 1 99 ? -5.999 -7.015 19.050 1.00 95.81 99 GLU A C 1
ATOM 787 O O . GLU A 1 99 ? -6.635 -6.387 19.903 1.00 95.81 99 GLU A O 1
ATOM 792 N N . ARG A 1 100 ? -4.802 -6.585 18.631 1.00 94.56 100 ARG A N 1
A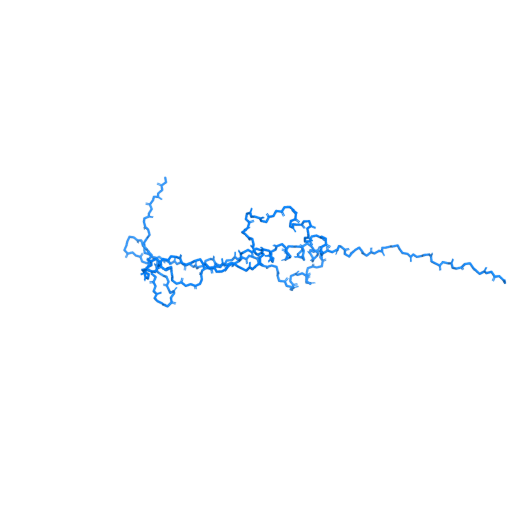TOM 793 C CA . ARG A 1 100 ? -4.260 -5.265 18.994 1.00 94.56 100 ARG A CA 1
ATOM 794 C C . ARG A 1 100 ? -5.088 -4.143 18.368 1.00 94.56 100 ARG A C 1
ATOM 796 O O . ARG A 1 100 ? -5.448 -3.211 19.083 1.00 94.56 100 ARG A O 1
ATOM 803 N N . ALA A 1 101 ? -5.425 -4.251 17.083 1.00 94.38 101 ALA A N 1
ATOM 804 C CA . ALA A 1 101 ? -6.241 -3.260 16.383 1.00 94.38 101 ALA A CA 1
ATOM 805 C C . ALA A 1 101 ? -7.646 -3.123 16.997 1.00 94.38 101 ALA A C 1
ATOM 807 O O . ALA A 1 101 ? -8.117 -2.003 17.200 1.00 94.38 101 ALA A O 1
ATOM 808 N N . MET A 1 102 ? -8.275 -4.243 1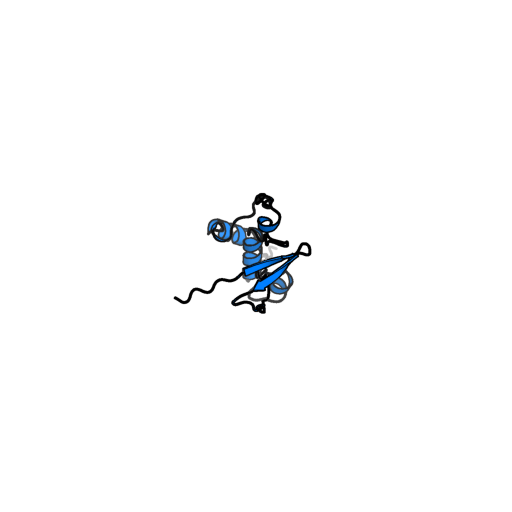7.371 1.00 94.69 102 MET A N 1
ATOM 809 C CA . MET A 1 102 ? -9.553 -4.271 18.096 1.00 94.69 102 MET A CA 1
ATOM 810 C C . MET A 1 102 ? -9.457 -3.558 19.449 1.00 94.69 102 MET A C 1
ATOM 812 O O . MET A 1 102 ? -10.274 -2.695 19.742 1.00 94.69 102 MET A O 1
ATOM 816 N N . ARG A 1 103 ? -8.425 -3.836 20.258 1.00 93.44 103 ARG A N 1
ATOM 817 C CA . ARG A 1 103 ? -8.235 -3.153 21.555 1.00 93.44 103 ARG A CA 1
ATOM 818 C C . ARG A 1 103 ? -8.027 -1.647 21.423 1.00 93.44 103 ARG A C 1
ATOM 820 O O . ARG A 1 103 ? -8.479 -0.886 22.268 1.00 93.44 103 ARG A O 1
ATOM 827 N N . GLN A 1 104 ? -7.341 -1.219 20.369 1.00 90.12 104 GLN A N 1
ATOM 828 C CA . GLN A 1 104 ? -7.126 0.198 20.077 1.00 90.12 104 GLN A CA 1
ATOM 829 C C . GLN A 1 104 ? -8.378 0.882 19.526 1.00 90.12 104 GLN A C 1
ATOM 831 O O . GLN A 1 104 ? -8.395 2.105 19.409 1.00 90.12 104 GLN A O 1
ATOM 836 N N . SER A 1 105 ? -9.381 0.121 19.093 1.00 86.62 105 SER A N 1
ATOM 837 C CA . SER A 1 105 ? -10.625 0.617 18.517 1.00 86.62 105 SER A CA 1
ATOM 838 C C . SER A 1 105 ? -11.774 0.131 19.395 1.00 86.62 105 SER A C 1
ATOM 840 O O . SER A 1 105 ? -12.432 -0.829 19.019 1.00 86.62 105 SER A O 1
ATOM 842 N N . PRO A 1 106 ? -11.990 0.706 20.590 1.00 79.12 106 PRO A N 1
ATOM 843 C CA . PRO A 1 106 ? -13.081 0.276 21.454 1.00 79.12 106 PRO A CA 1
ATOM 844 C C . PRO A 1 106 ? -14.427 0.480 20.748 1.00 79.12 106 PRO A C 1
ATOM 846 O O . PRO A 1 106 ? -14.643 1.471 20.045 1.00 79.12 106 PRO A O 1
ATOM 849 N N . LEU A 1 107 ? -15.331 -0.489 20.907 1.00 75.25 107 LEU A N 1
ATOM 850 C CA . LEU A 1 107 ? -16.728 -0.308 20.534 1.00 75.25 107 LEU A CA 1
ATOM 851 C C . LEU A 1 107 ? -17.278 0.811 21.414 1.00 75.25 107 LEU A C 1
ATOM 853 O O . LEU A 1 107 ? -17.230 0.705 22.638 1.00 75.25 107 LEU A O 1
ATOM 857 N N . VAL A 1 108 ? -17.800 1.873 20.802 1.00 66.69 108 VAL A N 1
ATOM 858 C CA . VAL A 1 108 ? -18.691 2.780 21.523 1.00 66.69 108 VAL A CA 1
ATOM 859 C C . VAL A 1 108 ? -19.972 1.991 21.752 1.00 66.69 108 VAL A C 1
ATOM 861 O O . VAL A 1 108 ? -20.840 1.918 20.886 1.00 66.69 108 VAL A O 1
ATOM 864 N N . THR A 1 109 ? -20.053 1.321 22.895 1.00 53.84 109 THR A N 1
ATOM 865 C CA . THR A 1 109 ? -21.334 0.899 23.439 1.00 53.84 109 THR A CA 1
ATOM 866 C C . THR A 1 109 ? -22.042 2.186 23.832 1.00 53.84 109 THR A C 1
ATOM 868 O O . THR A 1 109 ? -21.583 2.887 24.732 1.00 53.84 109 THR A O 1
ATOM 871 N N . VAL A 1 110 ? -23.115 2.544 23.126 1.00 53.97 110 VAL A N 1
ATOM 872 C CA . VAL A 1 110 ? -24.112 3.437 23.719 1.00 53.97 110 VAL A CA 1
ATOM 873 C C . VAL A 1 110 ? -24.580 2.689 24.961 1.00 53.97 110 VAL A C 1
ATOM 875 O O . VAL A 1 110 ? -25.194 1.632 24.849 1.00 53.97 110 VAL A O 1
ATOM 878 N N . SER A 1 111 ? -24.131 3.130 26.131 1.00 48.19 111 SER A N 1
ATOM 879 C CA . SER A 1 111 ? -24.631 2.621 27.397 1.00 48.19 111 SER A CA 1
ATOM 880 C C . SER A 1 111 ? -26.106 3.005 27.461 1.00 48.19 111 SER A C 1
ATOM 882 O O . SER A 1 111 ? -26.421 4.157 27.737 1.00 48.19 111 SER A O 1
ATOM 884 N N . ASP A 1 112 ? -26.994 2.061 27.164 1.00 47.81 112 ASP A N 1
ATOM 885 C CA . ASP A 1 112 ? -28.446 2.219 27.317 1.00 47.81 112 ASP A CA 1
ATOM 886 C C . ASP A 1 112 ? -28.904 2.087 28.789 1.00 47.81 112 ASP A C 1
ATOM 888 O O . ASP A 1 112 ? -30.096 2.006 29.051 1.00 47.81 112 ASP A O 1
ATOM 892 N N . ASP A 1 113 ? -27.993 2.123 29.768 1.00 47.25 113 ASP A N 1
ATOM 893 C CA . ASP A 1 113 ? -28.327 2.031 31.193 1.00 47.25 113 ASP A CA 1
ATOM 894 C C . ASP A 1 113 ? -27.549 3.062 32.026 1.00 47.25 113 ASP A C 1
ATOM 896 O O . ASP A 1 113 ? -26.403 2.826 32.406 1.00 47.25 113 ASP A O 1
ATOM 900 N N . ASP A 1 114 ? -28.191 4.196 32.328 1.00 42.09 114 ASP A N 1
ATOM 901 C CA . ASP A 1 114 ? -28.346 4.631 33.728 1.00 42.09 114 ASP A CA 1
ATOM 902 C C . ASP A 1 114 ? -29.538 5.606 33.892 1.00 42.09 114 ASP A C 1
ATOM 904 O O . ASP A 1 114 ? -29.365 6.826 33.811 1.00 42.09 114 ASP A O 1
ATOM 908 N N . PRO A 1 115 ? -30.777 5.111 34.101 1.00 42.38 115 PRO A N 1
ATOM 909 C CA . PRO A 1 115 ? -31.916 5.957 34.440 1.00 42.38 115 PRO A CA 1
ATOM 910 C C . PRO A 1 115 ? -32.314 5.883 35.925 1.00 42.38 115 PRO A C 1
ATOM 912 O O . PRO A 1 115 ? -33.500 6.030 36.221 1.00 42.38 115 PRO A O 1
ATOM 915 N N . THR A 1 116 ? -31.397 5.663 36.884 1.00 49.16 116 THR A N 1
ATOM 916 C CA . THR A 1 116 ? -31.800 5.736 38.308 1.00 49.16 116 THR A CA 1
ATOM 917 C C . THR A 1 116 ? -30.709 6.236 39.263 1.00 49.16 116 THR A C 1
ATOM 919 O O . THR A 1 116 ? -30.178 5.488 40.076 1.00 49.16 116 THR A O 1
ATOM 922 N N . GLN A 1 117 ? -30.483 7.552 39.292 1.00 46.50 117 GLN A N 1
ATOM 923 C CA . GLN A 1 117 ? -30.149 8.227 40.554 1.00 46.50 117 GLN A CA 1
ATOM 924 C C . GLN A 1 117 ? -31.380 8.974 41.071 1.00 46.50 117 GLN A C 1
ATOM 926 O O . GLN A 1 117 ? -31.510 10.187 40.932 1.00 46.50 117 GLN A O 1
ATOM 931 N N . VAL A 1 118 ? -32.304 8.226 41.679 1.00 44.81 118 VAL A N 1
ATOM 932 C CA . VAL A 1 118 ? -33.274 8.801 42.616 1.00 44.81 118 VAL A CA 1
ATOM 933 C C . VAL A 1 118 ? -32.581 8.840 43.972 1.00 44.81 118 VAL A C 1
ATOM 935 O O . VAL A 1 118 ? -32.447 7.829 44.658 1.00 44.81 118 VAL A O 1
ATOM 938 N N . VAL A 1 119 ? -32.074 10.018 44.318 1.00 48.47 119 VAL A N 1
ATOM 939 C CA . VAL A 1 119 ? -31.535 10.334 45.644 1.00 48.47 119 VAL A CA 1
ATOM 940 C C . VAL A 1 119 ? -32.691 10.249 46.651 1.00 48.47 119 VAL A C 1
ATOM 942 O O . VAL A 1 119 ? -33.714 10.897 46.415 1.00 48.47 119 VAL A O 1
ATOM 945 N N . PRO A 1 120 ? -32.602 9.482 47.754 1.00 47.78 120 PRO A N 1
ATOM 946 C CA . PRO A 1 120 ? -33.647 9.522 48.763 1.00 47.78 120 PRO A CA 1
ATOM 947 C C . PRO A 1 120 ? -33.556 10.854 49.516 1.00 47.78 120 PRO A C 1
ATOM 949 O O . PRO A 1 120 ? -32.504 11.230 50.032 1.00 47.78 120 PRO A O 1
ATOM 952 N N . HIS A 1 121 ? -34.675 11.571 49.550 1.00 39.03 121 HIS A N 1
ATOM 953 C CA . HIS A 1 121 ? -34.898 12.707 50.433 1.00 39.03 121 HIS A CA 1
ATOM 954 C C . HIS A 1 121 ? -34.995 12.184 51.873 1.00 39.03 121 HIS A C 1
ATOM 956 O O . HIS A 1 121 ? -35.843 11.338 52.159 1.00 39.03 121 HIS A O 1
ATOM 962 N N . VAL A 1 122 ? -34.116 12.656 52.754 1.00 48.34 122 VAL A N 1
ATOM 963 C CA . VAL A 1 122 ? -34.233 12.472 54.205 1.00 48.34 122 VAL A CA 1
ATOM 964 C C . VAL A 1 122 ? -34.474 13.858 54.798 1.00 48.34 122 VAL A C 1
ATOM 966 O O . VAL A 1 122 ? -33.749 14.790 54.448 1.00 48.34 122 VAL A O 1
ATOM 969 N N . GLU A 1 123 ? -35.537 13.951 55.602 1.00 43.50 123 GLU A N 1
ATOM 970 C CA . GLU A 1 123 ? -35.991 15.120 56.379 1.00 43.50 123 GLU A CA 1
ATOM 971 C C . GLU A 1 123 ? -34.884 15.809 57.188 1.00 43.50 123 GLU A C 1
ATOM 973 O O . GLU A 1 123 ? -34.031 15.096 57.771 1.00 43.50 123 GLU A O 1
#